Protein AF-A0A528IRE9-F1 (afdb_monomer_lite)

Radius of gyration: 16.08 Å; chains: 1; bounding box: 42×32×25 Å

Sequence (57 aa):
NSPLKQTVTQEEVGDSAVYFLSSLSRGVTGEIHHVDSGYHVVGMKAVDAPDISTVKE

Foldseek 3Di:
DAPQPDFADPVLVVVVVCCVVDPVCVPDDPDDDDSGNRPVVDPDPDPPDDDDDDDDD

Secondary structure (DSSP, 8-state):
--TTSSPPPHHHHHHHHHHHHSGGGTT--S-----STTGGG--S--TTSPPPPPPP-

Structure (mmCIF, N/CA/C/O backbone):
data_AF-A0A528IRE9-F1
#
_entry.id   AF-A0A528IRE9-F1
#
loop_
_atom_site.group_PDB
_atom_site.id
_atom_site.type_symbol
_atom_site.label_atom_id
_atom_site.label_alt_id
_atom_site.label_comp_id
_atom_site.label_asym_id
_atom_site.label_entity_id
_atom_site.label_seq_id
_atom_site.pdbx_PDB_ins_code
_atom_site.Cartn_x
_atom_site.Cartn_y
_atom_site.Cartn_z
_atom_site.occupancy
_atom_site.B_iso_or_equiv
_atom_site.auth_seq_id
_atom_site.auth_comp_id
_atom_site.auth_asym_id
_atom_site.auth_atom_id
_atom_site.pdbx_PDB_model_num
ATOM 1 N N . ASN A 1 1 ? 15.903 -4.192 3.010 1.00 87.25 1 ASN A N 1
ATOM 2 C CA . ASN A 1 1 ? 16.328 -3.582 1.730 1.00 87.25 1 ASN A CA 1
ATOM 3 C C . ASN A 1 1 ? 15.120 -2.943 1.047 1.00 87.25 1 ASN A C 1
ATOM 5 O O . ASN A 1 1 ? 14.716 -3.394 -0.011 1.00 87.25 1 ASN A O 1
ATOM 9 N N . SER A 1 2 ? 14.503 -1.948 1.684 1.00 95.69 2 SER A N 1
ATOM 10 C CA . SER A 1 2 ? 13.371 -1.181 1.149 1.00 95.69 2 SER A CA 1
ATOM 11 C C . SER A 1 2 ? 13.795 0.293 1.035 1.00 95.69 2 SER A C 1
ATOM 13 O O . SER A 1 2 ? 14.612 0.731 1.853 1.00 95.69 2 SER A O 1
ATOM 15 N N . PRO A 1 3 ? 13.286 1.069 0.063 1.00 96.50 3 PRO A N 1
ATOM 16 C CA . PRO A 1 3 ? 13.563 2.499 -0.071 1.00 96.50 3 PRO A CA 1
ATOM 17 C C . PRO A 1 3 ? 13.324 3.309 1.206 1.00 96.50 3 PRO A C 1
ATOM 19 O O . PRO A 1 3 ? 14.157 4.147 1.547 1.00 96.50 3 PRO A O 1
ATOM 22 N N . LEU A 1 4 ? 12.253 3.026 1.958 1.00 97.19 4 LEU A N 1
ATOM 23 C CA . LEU A 1 4 ? 11.995 3.714 3.234 1.00 97.19 4 LEU A CA 1
ATOM 24 C C . LEU A 1 4 ? 12.816 3.169 4.414 1.00 97.19 4 LEU A C 1
ATOM 26 O O . LEU A 1 4 ? 12.678 3.663 5.527 1.00 97.19 4 LEU A O 1
ATOM 30 N N . LYS A 1 5 ? 13.683 2.170 4.195 1.00 95.06 5 LYS A N 1
ATOM 31 C CA . LYS A 1 5 ? 14.590 1.590 5.205 1.00 95.06 5 LYS A CA 1
ATOM 32 C C . LYS A 1 5 ? 13.888 1.092 6.479 1.00 95.06 5 LYS A C 1
ATOM 34 O O . LYS A 1 5 ? 14.512 0.991 7.530 1.00 95.06 5 LYS A O 1
ATOM 39 N N . GLN A 1 6 ? 12.620 0.715 6.356 1.00 96.06 6 GLN A N 1
ATOM 40 C CA . GLN A 1 6 ? 11.805 0.128 7.415 1.00 96.06 6 GLN A CA 1
ATOM 41 C C . GLN A 1 6 ? 10.922 -0.991 6.860 1.00 96.06 6 GLN A C 1
ATOM 43 O O . GLN A 1 6 ? 10.784 -1.144 5.640 1.00 96.06 6 GLN A O 1
ATOM 48 N N . THR A 1 7 ? 10.375 -1.800 7.764 1.00 97.50 7 THR A N 1
ATOM 49 C CA . THR A 1 7 ? 9.281 -2.725 7.463 1.00 97.50 7 THR A CA 1
ATOM 50 C C . THR A 1 7 ? 7.957 -1.997 7.615 1.00 97.50 7 THR A C 1
ATOM 52 O O . THR A 1 7 ? 7.830 -1.155 8.500 1.00 97.50 7 THR A O 1
ATOM 55 N N . VAL A 1 8 ? 6.978 -2.370 6.799 1.00 98.31 8 VAL A N 1
ATOM 56 C CA . VAL A 1 8 ? 5.609 -1.866 6.928 1.00 98.31 8 VAL A CA 1
ATOM 57 C C . VAL A 1 8 ? 4.978 -2.305 8.257 1.00 98.31 8 VAL A C 1
ATOM 59 O O . VAL A 1 8 ? 5.271 -3.406 8.743 1.00 98.31 8 VAL A O 1
ATOM 62 N N . THR A 1 9 ? 4.113 -1.474 8.841 1.00 98.56 9 THR A N 1
ATOM 63 C CA . THR A 1 9 ? 3.302 -1.833 10.021 1.00 98.56 9 THR A CA 1
ATOM 64 C C . THR A 1 9 ? 1.880 -2.254 9.635 1.00 98.56 9 THR A C 1
ATOM 66 O O . THR A 1 9 ? 1.432 -2.069 8.502 1.00 98.56 9 THR A O 1
ATOM 69 N N . GLN A 1 10 ? 1.137 -2.842 10.578 1.00 98.50 10 GLN A N 1
ATOM 70 C CA . GLN A 1 10 ? -0.263 -3.211 10.334 1.00 98.50 10 GLN A CA 1
ATOM 71 C C . GLN A 1 10 ? -1.147 -1.977 10.143 1.00 98.50 10 GLN A C 1
ATOM 73 O O . GLN A 1 10 ? -2.074 -2.016 9.340 1.00 98.50 10 GLN A O 1
ATOM 78 N N . GLU A 1 11 ? -0.845 -0.886 10.845 1.00 98.62 11 GLU A N 1
ATOM 79 C CA . GLU A 1 11 ? -1.548 0.389 10.731 1.00 98.62 11 GLU A CA 1
ATOM 80 C C . GLU A 1 11 ? -1.398 0.974 9.323 1.00 98.62 11 GLU A C 1
ATOM 82 O O . GLU A 1 11 ? -2.397 1.333 8.712 1.00 98.62 11 GLU A O 1
ATOM 87 N N . GLU A 1 12 ? -0.189 0.967 8.751 1.00 98.62 12 GLU A N 1
ATOM 88 C CA . GLU A 1 12 ? 0.055 1.460 7.384 1.00 98.62 12 GLU A CA 1
ATOM 89 C C . GLU A 1 12 ? -0.690 0.630 6.317 1.00 98.62 12 GLU A C 1
ATOM 91 O O . GLU A 1 12 ? -1.227 1.169 5.340 1.00 98.62 12 GLU A O 1
ATOM 96 N N . VAL A 1 13 ? -0.771 -0.693 6.512 1.00 98.56 13 VAL A N 1
ATOM 97 C CA . VAL A 1 13 ? -1.596 -1.575 5.668 1.00 98.56 13 VAL A CA 1
ATOM 98 C C . VAL A 1 13 ? -3.085 -1.284 5.870 1.00 98.56 13 VAL A C 1
ATOM 100 O O . VAL A 1 13 ? -3.836 -1.231 4.895 1.00 98.56 13 VAL A O 1
ATOM 103 N N . GLY A 1 14 ? -3.513 -1.066 7.113 1.00 98.62 14 GLY A N 1
ATOM 104 C CA . GLY A 1 14 ? -4.883 -0.709 7.471 1.00 98.62 14 GLY A CA 1
ATOM 105 C C . GLY A 1 14 ? 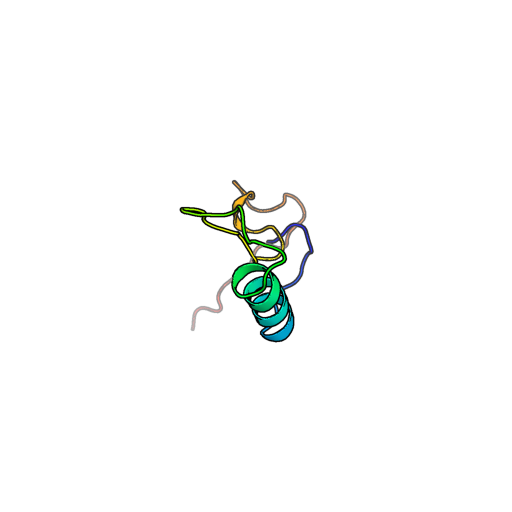-5.336 0.593 6.817 1.00 98.62 14 GLY A C 1
ATOM 106 O O . GLY A 1 14 ? -6.397 0.626 6.198 1.00 98.62 14 GLY A O 1
ATOM 107 N N . ASP A 1 15 ? -4.508 1.633 6.858 1.00 98.69 15 ASP A N 1
ATOM 108 C CA . ASP A 1 15 ? -4.790 2.926 6.230 1.00 98.69 15 ASP A CA 1
ATOM 109 C C . ASP A 1 15 ? -4.930 2.797 4.705 1.00 98.69 15 ASP A C 1
ATOM 111 O O . ASP A 1 15 ? -5.858 3.341 4.097 1.00 98.69 15 ASP A O 1
ATOM 115 N N . SER A 1 16 ? -4.066 1.996 4.077 1.00 98.62 16 SER A N 1
ATOM 116 C CA . SER A 1 16 ? -4.155 1.697 2.642 1.00 98.62 16 SER A CA 1
ATOM 117 C C . SER A 1 16 ? -5.410 0.881 2.298 1.00 98.62 16 SER A C 1
ATOM 119 O O . SER A 1 16 ? -6.045 1.100 1.263 1.00 98.62 16 SER A O 1
ATOM 121 N N . ALA A 1 17 ? -5.824 -0.031 3.181 1.00 98.62 17 ALA A N 1
ATOM 122 C CA . ALA A 1 17 ? -7.082 -0.757 3.041 1.00 98.62 17 ALA A CA 1
ATOM 123 C C . ALA A 1 17 ? -8.295 0.176 3.184 1.00 98.62 17 ALA A C 1
ATOM 125 O O . ALA A 1 17 ? -9.249 0.047 2.417 1.00 98.62 17 ALA A O 1
ATOM 126 N N . VAL A 1 18 ? -8.259 1.154 4.097 1.00 98.69 18 VAL A N 1
ATOM 127 C CA . VAL A 1 18 ? -9.304 2.187 4.218 1.00 98.69 18 VAL A CA 1
ATOM 128 C C . VAL A 1 18 ? -9.420 2.992 2.928 1.00 98.69 18 VAL A C 1
ATOM 130 O O . VAL A 1 18 ? -10.537 3.217 2.459 1.00 98.69 18 VAL A O 1
ATOM 133 N N . TYR A 1 19 ? -8.302 3.378 2.303 1.00 98.62 19 TYR A N 1
ATOM 134 C CA . TYR A 1 19 ? -8.336 3.993 0.975 1.00 98.62 19 TYR A CA 1
ATOM 135 C C . TYR A 1 19 ? -9.123 3.121 -0.007 1.00 98.62 19 TYR A C 1
ATOM 137 O O . TYR A 1 19 ? -10.082 3.611 -0.601 1.00 98.62 19 TYR A O 1
ATOM 145 N N . PHE A 1 20 ? -8.784 1.833 -0.110 1.00 98.38 20 PHE A N 1
ATOM 146 C CA . PHE A 1 20 ? -9.421 0.926 -1.061 1.00 98.38 20 PHE A CA 1
ATOM 147 C C . PHE A 1 20 ? -10.887 0.609 -0.780 1.00 98.38 20 PHE A C 1
ATOM 149 O O . PHE A 1 20 ? -11.649 0.448 -1.730 1.00 98.38 20 PHE A O 1
ATOM 156 N N . LEU A 1 21 ? -11.288 0.512 0.484 1.00 98.38 21 LEU A N 1
ATOM 157 C CA . LEU A 1 21 ? -12.651 0.147 0.876 1.00 98.38 21 LEU A CA 1
ATOM 158 C C . LEU A 1 21 ? -13.588 1.357 0.993 1.00 98.38 21 LEU A C 1
ATOM 160 O O . LEU A 1 21 ? -14.799 1.189 1.135 1.00 98.38 21 LEU A O 1
ATOM 164 N N . SER A 1 22 ? -13.048 2.574 0.950 1.00 98.69 22 SER A N 1
ATOM 165 C CA . SER A 1 22 ? -13.827 3.809 1.029 1.00 98.69 22 SER A CA 1
ATOM 166 C C . SER A 1 22 ? -14.180 4.372 -0.349 1.00 98.69 22 SER A C 1
ATOM 168 O O . SER A 1 22 ? -13.675 3.961 -1.389 1.00 98.69 22 SER A O 1
ATOM 170 N N . SER A 1 23 ? -15.007 5.418 -0.365 1.00 98.50 23 SER A N 1
ATOM 171 C CA . SER A 1 23 ? -15.334 6.157 -1.591 1.00 98.50 23 SER A CA 1
ATOM 172 C C . SER A 1 23 ? -14.145 6.909 -2.213 1.00 98.50 23 SER A C 1
ATOM 174 O O . SER A 1 23 ? -14.297 7.461 -3.309 1.00 98.50 23 SER A O 1
ATOM 176 N N . LEU A 1 24 ? -12.987 6.967 -1.539 1.00 98.62 24 LEU A N 1
ATOM 177 C CA . LEU A 1 24 ? -11.768 7.603 -2.055 1.00 98.62 24 LEU A CA 1
ATOM 178 C C . LEU A 1 24 ? -11.184 6.845 -3.254 1.00 98.62 24 LEU A C 1
ATOM 180 O O . LEU A 1 24 ? -10.603 7.466 -4.141 1.00 98.62 24 LEU A O 1
ATOM 184 N N . SER A 1 25 ? -11.392 5.532 -3.325 1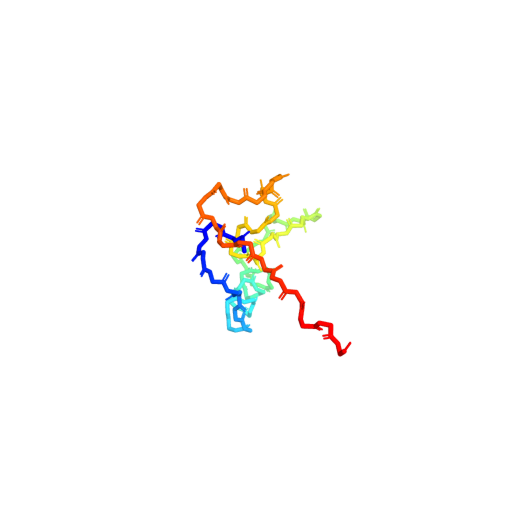.00 98.56 25 SER A N 1
ATOM 185 C CA . SER A 1 25 ? -10.909 4.656 -4.397 1.00 98.56 25 SER A CA 1
ATOM 186 C C . SER A 1 25 ? -11.991 4.294 -5.424 1.00 98.56 25 SER A C 1
ATOM 188 O O . SER A 1 25 ? -11.786 3.381 -6.215 1.00 98.56 25 SER A O 1
ATOM 190 N N . ARG A 1 26 ? -13.142 4.987 -5.471 1.00 98.56 26 ARG A N 1
ATOM 191 C CA . ARG A 1 26 ? -14.330 4.562 -6.257 1.00 98.56 26 ARG A CA 1
ATOM 192 C C . ARG A 1 26 ? -14.114 4.302 -7.758 1.00 98.56 26 ARG A C 1
ATOM 194 O O . ARG A 1 26 ? -14.981 3.725 -8.402 1.00 98.56 26 ARG A O 1
ATOM 201 N N . GLY A 1 27 ? -13.018 4.797 -8.328 1.00 98.62 27 GLY A N 1
ATOM 202 C CA . GLY A 1 27 ? -12.640 4.585 -9.728 1.00 98.62 27 GLY A CA 1
ATOM 203 C C . GLY A 1 27 ? -11.508 3.575 -9.929 1.00 98.62 27 GLY A C 1
ATOM 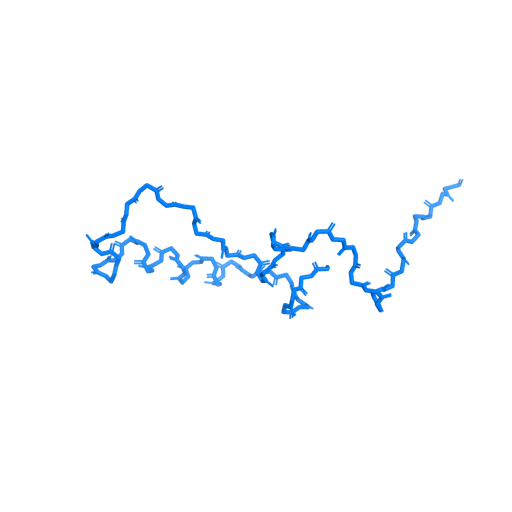204 O O . GLY A 1 27 ? -11.023 3.451 -11.047 1.00 98.62 27 GLY A O 1
ATOM 205 N N . VAL A 1 28 ? -11.053 2.899 -8.873 1.00 98.44 28 VAL A N 1
ATOM 206 C CA . VAL A 1 28 ? -9.908 1.984 -8.899 1.00 98.44 28 VAL A CA 1
ATOM 207 C C . VAL A 1 28 ? -10.404 0.547 -8.825 1.00 98.44 2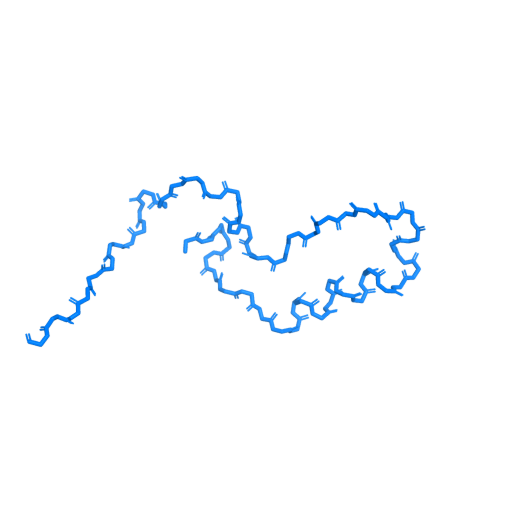8 VAL A C 1
ATOM 209 O O . VAL A 1 28 ? -11.157 0.177 -7.928 1.00 98.44 28 VAL A O 1
ATOM 212 N N . THR A 1 29 ? -10.001 -0.271 -9.793 1.00 98.31 29 THR A N 1
ATOM 213 C CA . THR A 1 29 ? -10.402 -1.678 -9.902 1.00 98.31 29 THR A CA 1
ATOM 214 C C . THR A 1 29 ? -9.307 -2.487 -10.591 1.00 98.31 29 THR A C 1
ATOM 216 O O . THR A 1 29 ? -8.546 -1.931 -11.375 1.00 98.31 29 THR A O 1
ATOM 219 N N . GLY A 1 30 ? -9.223 -3.789 -10.299 1.00 98.00 30 GLY A N 1
ATOM 220 C CA . GLY A 1 30 ? -8.246 -4.694 -10.921 1.00 98.00 30 GLY A CA 1
ATOM 221 C C . GLY A 1 30 ? -6.780 -4.405 -10.574 1.00 98.00 30 GLY A C 1
ATOM 222 O O . GLY A 1 30 ? -5.897 -4.871 -11.286 1.00 98.00 30 GLY A O 1
ATOM 223 N N . GLU A 1 31 ? -6.526 -3.645 -9.508 1.00 98.56 31 GLU A N 1
ATOM 224 C CA . GLU A 1 31 ? -5.194 -3.136 -9.173 1.00 98.56 31 GLU A CA 1
ATOM 225 C C . GLU A 1 31 ? -4.474 -3.936 -8.085 1.00 98.56 31 GLU A C 1
ATOM 227 O O . GLU A 1 31 ? -5.091 -4.468 -7.159 1.00 98.56 31 GLU A O 1
ATOM 232 N N . ILE A 1 32 ? -3.140 -3.944 -8.169 1.00 98.19 32 ILE A N 1
ATOM 233 C CA . ILE A 1 32 ? -2.237 -4.462 -7.133 1.00 98.19 32 ILE A CA 1
ATOM 234 C C . ILE A 1 32 ? -1.493 -3.272 -6.529 1.00 98.19 32 ILE A C 1
ATOM 236 O O . ILE A 1 32 ? -0.522 -2.764 -7.092 1.00 98.19 32 ILE A O 1
ATOM 240 N N . HIS A 1 33 ? -1.945 -2.823 -5.360 1.00 98.00 33 HIS A N 1
ATOM 241 C CA . HIS A 1 33 ? -1.321 -1.707 -4.657 1.00 98.00 33 HIS A CA 1
ATOM 242 C C . HIS A 1 33 ? -0.253 -2.204 -3.690 1.00 98.00 33 HIS A C 1
ATOM 244 O O . HIS A 1 33 ? -0.540 -2.923 -2.733 1.00 98.00 33 HIS A O 1
ATOM 250 N N . HIS A 1 34 ? 0.988 -1.812 -3.948 1.00 98.50 34 HIS A N 1
ATOM 251 C CA . HIS A 1 34 ? 2.118 -2.188 -3.117 1.00 98.50 34 HIS A CA 1
ATOM 252 C C . HIS A 1 34 ? 2.185 -1.296 -1.876 1.00 98.50 34 HIS A C 1
ATOM 254 O O . HIS A 1 34 ? 2.402 -0.090 -1.979 1.00 98.50 34 HIS A O 1
ATOM 260 N N . VAL A 1 35 ? 2.040 -1.915 -0.704 1.00 98.38 35 VAL A N 1
ATOM 261 C CA . VAL A 1 35 ? 2.196 -1.277 0.611 1.00 98.38 35 VAL A CA 1
ATOM 262 C C . VAL A 1 35 ? 3.335 -1.983 1.336 1.00 98.38 35 VAL A C 1
ATOM 264 O O . VAL A 1 35 ? 3.135 -2.864 2.165 1.00 98.38 35 VAL A O 1
ATOM 267 N N . ASP A 1 36 ? 4.558 -1.682 0.918 1.00 98.31 36 ASP A N 1
ATOM 268 C CA . ASP A 1 36 ? 5.729 -2.510 1.227 1.00 98.31 36 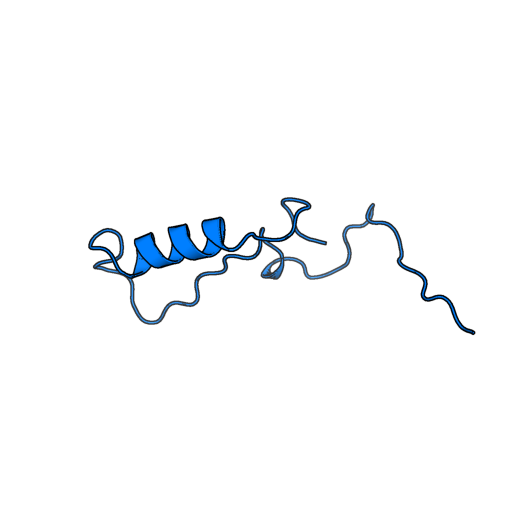ASP A CA 1
ATOM 269 C C . ASP A 1 36 ? 6.992 -1.684 1.494 1.00 98.31 36 ASP A C 1
ATOM 271 O O . ASP A 1 36 ? 8.118 -2.155 1.309 1.00 98.31 36 ASP A O 1
ATOM 275 N N . SER A 1 37 ? 6.815 -0.415 1.867 1.00 98.19 37 SER A N 1
ATOM 276 C CA . SER A 1 37 ? 7.918 0.534 2.040 1.00 98.19 37 SER A CA 1
ATOM 277 C C . SER A 1 37 ? 8.786 0.708 0.776 1.00 98.19 37 SER A C 1
ATOM 279 O O . SER A 1 37 ? 9.936 1.150 0.873 1.00 98.19 37 SER A O 1
ATOM 281 N N . GLY A 1 38 ? 8.247 0.362 -0.402 1.00 97.62 38 GLY A N 1
ATOM 282 C CA . GLY A 1 38 ? 8.899 0.410 -1.710 1.00 97.62 38 GLY A CA 1
ATOM 283 C C . GLY A 1 38 ? 9.759 -0.815 -2.031 1.00 97.62 38 GLY A C 1
ATOM 284 O O . GLY A 1 38 ? 10.613 -0.739 -2.907 1.00 97.62 38 GLY A O 1
ATOM 285 N N . TYR A 1 39 ? 9.633 -1.920 -1.300 1.00 97.69 39 TYR A N 1
ATOM 286 C CA . TYR A 1 39 ? 10.497 -3.087 -1.492 1.00 97.69 39 TYR A CA 1
ATOM 287 C C . TYR A 1 39 ? 10.416 -3.678 -2.912 1.00 97.69 39 TYR A C 1
ATOM 289 O O . TYR A 1 39 ? 11.447 -4.018 -3.488 1.00 97.69 39 TYR A O 1
ATOM 297 N N . HIS A 1 40 ? 9.228 -3.754 -3.512 1.00 97.56 40 HIS A N 1
ATOM 298 C CA . HIS A 1 40 ? 8.996 -4.407 -4.805 1.00 97.56 40 HIS A CA 1
ATOM 299 C C . HIS A 1 40 ? 9.762 -3.789 -5.982 1.00 97.56 40 HIS A C 1
ATOM 301 O O . HIS A 1 40 ? 10.025 -4.486 -6.959 1.00 97.56 40 HIS A O 1
ATOM 307 N N . VAL A 1 41 ? 10.144 -2.507 -5.916 1.00 97.88 41 VAL A N 1
ATOM 308 C CA . VAL A 1 41 ? 10.925 -1.868 -6.994 1.00 97.88 41 VAL A CA 1
ATOM 309 C C . VAL A 1 41 ? 12.409 -2.239 -6.954 1.00 97.88 41 VAL A C 1
ATOM 311 O O . VAL A 1 41 ? 13.173 -1.879 -7.850 1.00 97.88 41 VAL A O 1
ATOM 314 N N . VAL A 1 42 ? 12.856 -2.921 -5.901 1.00 97.00 42 VAL A N 1
ATOM 315 C CA . VAL A 1 42 ? 14.272 -3.169 -5.656 1.00 97.00 42 VAL A CA 1
ATOM 316 C C . VAL A 1 42 ? 14.742 -4.421 -6.402 1.00 97.00 42 VAL A C 1
ATOM 318 O O . VAL A 1 42 ? 14.499 -5.545 -5.977 1.00 97.00 42 VAL A O 1
ATOM 321 N N . GLY A 1 43 ? 15.476 -4.228 -7.503 1.00 97.38 43 GLY A N 1
ATOM 322 C CA . GLY A 1 43 ? 16.024 -5.329 -8.314 1.00 97.38 43 GLY A CA 1
ATOM 323 C C . GLY A 1 43 ? 17.332 -5.950 -7.797 1.00 97.38 43 GLY A C 1
ATOM 324 O O . GLY A 1 43 ? 17.748 -6.998 -8.283 1.00 97.38 43 GLY A O 1
ATOM 325 N N . MET A 1 44 ? 18.004 -5.313 -6.833 1.00 96.12 44 MET A N 1
ATOM 326 C CA . MET A 1 44 ? 19.250 -5.795 -6.221 1.00 96.12 44 MET A CA 1
ATOM 327 C C . MET A 1 44 ? 19.416 -5.215 -4.808 1.00 96.12 44 MET A C 1
ATOM 329 O O . MET A 1 44 ? 18.815 -4.192 -4.479 1.00 96.12 44 MET A O 1
ATOM 333 N N . LYS A 1 45 ? 20.236 -5.846 -3.956 1.00 93.25 45 LYS A N 1
ATOM 334 C CA . LYS A 1 45 ? 20.641 -5.273 -2.660 1.00 93.25 45 LYS A CA 1
ATOM 335 C C . LYS A 1 45 ? 21.113 -3.821 -2.847 1.00 93.25 45 LYS A C 1
ATOM 337 O O . LYS A 1 45 ? 21.938 -3.577 -3.725 1.00 93.25 45 LYS A O 1
ATOM 342 N N . ALA A 1 46 ? 20.635 -2.881 -2.025 1.00 89.81 46 ALA A N 1
ATOM 343 C CA . ALA A 1 46 ? 21.232 -1.549 -1.972 1.00 89.81 46 ALA A CA 1
ATOM 344 C C . ALA A 1 46 ? 22.747 -1.675 -1.742 1.00 89.81 46 ALA A C 1
ATOM 346 O O . ALA A 1 46 ? 23.189 -2.484 -0.924 1.00 89.81 46 ALA A O 1
ATOM 347 N N . VAL A 1 47 ? 23.535 -0.916 -2.506 1.00 91.62 47 VAL A N 1
ATOM 348 C CA . VAL A 1 47 ? 24.997 -1.087 -2.577 1.00 91.62 47 VAL A CA 1
ATOM 349 C C . VAL A 1 47 ? 25.650 -0.924 -1.201 1.00 91.62 47 VAL A C 1
ATOM 351 O O . VAL A 1 47 ? 26.597 -1.633 -0.876 1.00 91.62 47 VAL A O 1
ATOM 354 N N . ASP A 1 48 ? 25.101 -0.033 -0.382 1.00 88.81 48 ASP A N 1
ATOM 355 C CA . ASP A 1 48 ? 25.546 0.303 0.968 1.00 88.81 48 ASP A CA 1
ATOM 356 C C . ASP A 1 48 ? 24.887 -0.539 2.074 1.00 88.81 48 ASP A C 1
ATOM 358 O O . ASP A 1 48 ? 25.248 -0.404 3.243 1.00 88.81 48 ASP A O 1
ATOM 362 N N . ALA A 1 49 ? 23.928 -1.411 1.749 1.00 89.88 49 ALA A N 1
ATOM 363 C CA . ALA A 1 49 ? 23.298 -2.252 2.759 1.00 89.88 49 ALA A CA 1
ATOM 364 C C . ALA A 1 49 ? 24.287 -3.306 3.288 1.00 89.88 49 ALA A C 1
ATOM 366 O O . ALA A 1 49 ? 25.057 -3.874 2.506 1.00 89.88 49 ALA A O 1
ATOM 367 N N . PRO A 1 50 ? 24.250 -3.627 4.592 1.00 89.19 50 PRO A N 1
ATOM 368 C CA . PRO A 1 50 ? 25.119 -4.648 5.163 1.00 89.19 50 PRO A CA 1
ATOM 369 C C . PRO A 1 50 ? 24.810 -6.028 4.574 1.00 89.19 50 PRO A C 1
ATOM 371 O O . PRO A 1 50 ? 23.649 -6.365 4.324 1.00 89.19 50 PRO A O 1
ATOM 374 N N . ASP A 1 51 ? 25.852 -6.834 4.379 1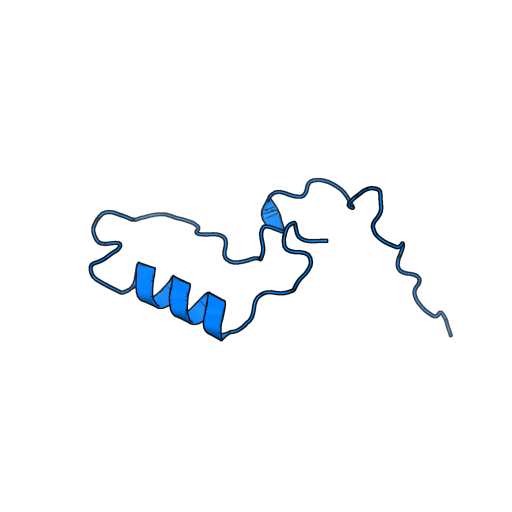.00 92.38 51 ASP A N 1
ATOM 375 C CA . ASP A 1 51 ? 25.687 -8.257 4.090 1.00 92.38 51 ASP A CA 1
ATOM 376 C C . ASP A 1 51 ? 25.324 -8.998 5.378 1.00 92.38 51 ASP A C 1
ATOM 378 O O . ASP A 1 51 ? 25.932 -8.793 6.429 1.00 92.38 51 ASP A O 1
ATOM 382 N N . ILE A 1 52 ? 24.307 -9.854 5.299 1.00 91.62 52 ILE A N 1
ATOM 383 C CA . ILE A 1 52 ? 23.820 -10.632 6.439 1.00 91.62 52 ILE A CA 1
ATOM 384 C C . ILE A 1 52 ? 24.501 -12.002 6.401 1.00 91.62 52 ILE A C 1
ATOM 386 O O . ILE A 1 52 ? 24.357 -12.736 5.423 1.00 91.62 52 ILE A O 1
ATOM 390 N N . SER A 1 53 ? 25.222 -12.364 7.463 1.00 91.12 53 SER A N 1
ATOM 391 C CA . SER A 1 53 ? 25.758 -13.714 7.657 1.00 91.12 53 SER A CA 1
ATOM 392 C C . SER A 1 53 ? 24.840 -14.538 8.562 1.00 91.12 53 SER A C 1
ATOM 394 O O . SER A 1 53 ? 24.234 -14.030 9.504 1.00 91.12 53 SER A O 1
ATOM 396 N N . THR A 1 54 ? 24.727 -15.835 8.278 1.00 90.62 54 THR A N 1
ATOM 397 C CA . THR A 1 54 ? 24.063 -16.791 9.172 1.00 90.62 54 THR A CA 1
ATOM 398 C C . THR A 1 54 ? 25.089 -17.385 10.127 1.00 90.62 54 THR A C 1
ATOM 400 O O . THR A 1 54 ? 26.176 -17.767 9.686 1.00 90.62 54 THR A O 1
ATOM 403 N N . VAL A 1 55 ? 24.742 -17.546 11.402 1.00 87.88 55 VAL A N 1
ATOM 404 C CA . VAL A 1 55 ? 25.541 -18.379 12.310 1.00 87.88 55 VAL A CA 1
ATOM 405 C C . VAL A 1 55 ? 25.337 -19.837 11.891 1.00 87.88 55 VAL A C 1
ATOM 407 O O . VAL A 1 55 ? 24.202 -20.306 11.843 1.00 87.88 55 VAL A O 1
ATOM 410 N N . LYS A 1 56 ? 26.419 -20.528 11.521 1.00 73.69 56 LYS A N 1
ATOM 411 C CA . LYS A 1 56 ? 26.422 -21.991 11.405 1.00 73.69 56 LYS A CA 1
ATOM 412 C C . LYS A 1 56 ? 26.846 -22.548 12.761 1.00 73.69 56 LYS A C 1
ATOM 414 O O . LYS A 1 56 ? 27.827 -22.046 13.309 1.00 73.69 56 LYS A O 1
ATOM 419 N N . GLU A 1 57 ? 26.077 -23.502 13.283 1.00 68.75 57 GLU A N 1
ATOM 420 C CA . GLU A 1 57 ? 26.458 -24.295 14.463 1.00 68.75 57 GLU A CA 1
ATOM 421 C C . GLU A 1 57 ? 27.791 -25.022 14.247 1.00 68.75 57 GLU A C 1
ATOM 423 O O . GLU A 1 57 ? 28.046 -25.468 13.100 1.00 68.75 57 GLU A O 1
#

pLDDT: mean 95.43, std 5.7, range [68.75, 98.69]